Protein AF-A0A813NTU9-F1 (afdb_monomer)

Structure (mmCIF, N/CA/C/O backbone):
data_AF-A0A813NTU9-F1
#
_entry.id   AF-A0A813NTU9-F1
#
loop_
_atom_site.group_PDB
_atom_site.id
_atom_site.type_symbol
_atom_site.label_atom_id
_atom_site.label_alt_id
_atom_site.label_comp_id
_atom_site.label_asym_id
_atom_site.label_entity_id
_atom_site.label_seq_id
_atom_site.pdbx_PDB_ins_code
_atom_site.Cartn_x
_atom_site.Cartn_y
_atom_site.Cartn_z
_atom_site.occupancy
_atom_site.B_iso_or_equiv
_atom_site.auth_seq_id
_atom_site.auth_comp_id
_atom_site.auth_asym_id
_atom_site.auth_atom_id
_atom_site.pdbx_PDB_model_num
ATOM 1 N N . MET A 1 1 ? -27.243 -10.942 5.340 1.00 35.00 1 MET A N 1
ATOM 2 C CA . MET A 1 1 ? -26.908 -9.546 5.694 1.00 35.00 1 MET A CA 1
ATOM 3 C C . MET A 1 1 ? -25.423 -9.509 6.013 1.00 35.00 1 MET A C 1
ATOM 5 O O . MET A 1 1 ? -25.047 -10.008 7.062 1.00 35.00 1 MET A O 1
ATOM 9 N N . SER A 1 2 ? -24.580 -9.025 5.099 1.00 30.16 2 SER A N 1
ATOM 10 C CA . SER A 1 2 ? -23.135 -8.901 5.347 1.00 30.16 2 SER A CA 1
ATOM 11 C C . SER A 1 2 ? -22.808 -7.442 5.632 1.00 30.16 2 SER A C 1
ATOM 13 O O . SER A 1 2 ? -23.018 -6.587 4.775 1.00 30.16 2 SER A O 1
ATOM 15 N N . ALA A 1 3 ? -22.336 -7.156 6.844 1.00 32.91 3 ALA A N 1
ATOM 16 C CA . ALA A 1 3 ? -21.820 -5.847 7.209 1.00 32.91 3 ALA A CA 1
ATOM 17 C C . ALA A 1 3 ? -20.415 -5.677 6.615 1.00 32.91 3 ALA A C 1
ATOM 19 O O . ALA A 1 3 ? -19.518 -6.476 6.878 1.00 32.91 3 ALA A O 1
ATOM 20 N N . VAL A 1 4 ? -20.226 -4.639 5.803 1.00 32.66 4 VAL A N 1
ATOM 21 C CA . VAL A 1 4 ? -18.901 -4.217 5.339 1.00 32.66 4 VAL A CA 1
ATOM 22 C C . VAL A 1 4 ? -18.280 -3.379 6.454 1.00 32.66 4 VAL A C 1
ATOM 24 O O . VAL A 1 4 ? -18.587 -2.197 6.599 1.00 32.66 4 VAL A O 1
ATOM 27 N N . VAL A 1 5 ? -17.426 -3.995 7.272 1.00 36.34 5 VAL A N 1
ATOM 28 C CA . VAL A 1 5 ? -16.604 -3.277 8.254 1.00 36.34 5 VAL A CA 1
ATOM 29 C C . VAL A 1 5 ? -15.430 -2.653 7.505 1.00 36.34 5 VAL A C 1
ATOM 31 O O . VAL A 1 5 ? -14.551 -3.347 7.003 1.00 36.34 5 VAL A O 1
ATOM 34 N N . THR A 1 6 ? -15.433 -1.326 7.385 1.00 36.94 6 THR A N 1
ATOM 35 C CA . THR A 1 6 ? -14.307 -0.580 6.810 1.00 36.94 6 THR A CA 1
ATOM 36 C C . THR A 1 6 ? -13.336 -0.221 7.930 1.00 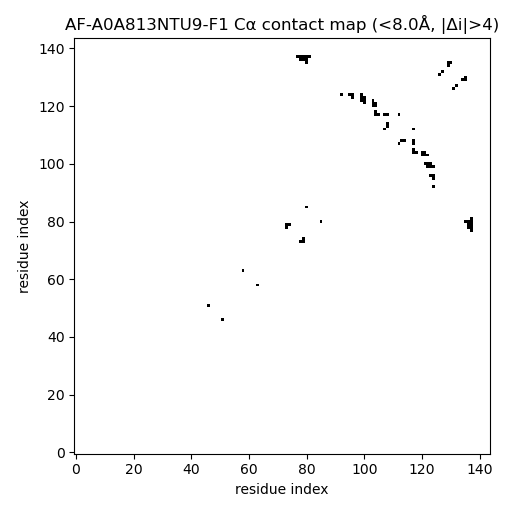36.94 6 THR A C 1
ATOM 38 O O . THR A 1 6 ? -13.589 0.714 8.685 1.00 36.94 6 THR A O 1
ATOM 41 N N . ILE A 1 7 ? -12.218 -0.939 8.032 1.00 40.50 7 ILE A N 1
ATOM 42 C CA . ILE A 1 7 ? -11.111 -0.567 8.922 1.00 40.50 7 ILE A CA 1
ATOM 43 C C . ILE A 1 7 ? -10.286 0.507 8.205 1.00 40.50 7 ILE A C 1
ATOM 45 O O . ILE A 1 7 ? -9.638 0.235 7.196 1.00 40.50 7 ILE A O 1
ATOM 49 N N . ARG A 1 8 ? -10.320 1.749 8.699 1.00 42.00 8 ARG A N 1
ATOM 50 C CA . ARG A 1 8 ? -9.371 2.794 8.292 1.00 42.00 8 ARG A CA 1
ATOM 51 C C . ARG A 1 8 ? -8.234 2.815 9.308 1.00 42.00 8 ARG A C 1
ATOM 53 O O . ARG A 1 8 ? -8.451 3.250 10.432 1.00 42.00 8 ARG A O 1
ATOM 60 N N . GLN A 1 9 ? -7.029 2.394 8.923 1.00 35.81 9 GLN A N 1
ATOM 61 C CA . GLN A 1 9 ? -5.835 2.750 9.692 1.00 35.81 9 GLN A CA 1
ATOM 62 C C . GLN A 1 9 ? -5.564 4.245 9.476 1.00 35.81 9 GLN A C 1
ATOM 64 O O . GLN A 1 9 ? -5.244 4.675 8.368 1.00 35.81 9 GLN A O 1
ATOM 69 N N . THR A 1 10 ? -5.756 5.060 10.511 1.00 35.50 10 THR A N 1
ATOM 70 C CA . THR A 1 10 ? -5.369 6.474 10.500 1.00 35.50 10 THR A CA 1
ATOM 71 C C . THR A 1 10 ? -3.913 6.595 10.929 1.00 35.50 10 THR A C 1
ATOM 73 O O . THR A 1 10 ? -3.580 6.325 12.080 1.00 35.50 10 THR A O 1
ATOM 76 N N . THR A 1 11 ? -3.036 7.029 10.026 1.00 34.72 11 THR A N 1
ATOM 77 C CA . THR A 1 11 ? -1.706 7.516 10.405 1.00 34.72 11 THR A CA 1
ATOM 78 C C . THR A 1 11 ? -1.872 8.862 11.114 1.00 34.72 11 THR A C 1
ATOM 80 O O . THR A 1 11 ? -2.215 9.860 10.484 1.00 34.72 11 THR A O 1
ATOM 83 N N . THR A 1 12 ? -1.662 8.897 12.429 1.00 35.50 12 THR A N 1
ATOM 84 C CA . THR A 1 12 ? -1.626 10.140 13.210 1.00 35.50 12 THR A CA 1
ATOM 85 C C . THR A 1 12 ? -0.321 10.880 12.918 1.00 35.50 12 THR A C 1
ATOM 87 O O . THR A 1 12 ? 0.733 10.517 13.433 1.00 35.50 12 THR A O 1
ATOM 90 N N . THR A 1 13 ? -0.370 11.935 12.104 1.00 35.12 13 THR A N 1
ATOM 91 C CA . THR A 1 13 ? 0.693 12.949 12.073 1.00 35.12 13 THR A CA 1
ATOM 92 C C . THR A 1 13 ? 0.456 13.915 13.231 1.00 35.12 13 THR A C 1
ATOM 94 O O . THR A 1 13 ? -0.480 14.710 13.203 1.00 35.12 13 THR A O 1
ATOM 97 N N . VAL A 1 14 ? 1.292 13.835 14.267 1.00 41.03 14 VAL A N 1
ATOM 98 C CA . VAL A 1 14 ? 1.308 14.803 15.372 1.00 41.03 14 VAL A CA 1
ATOM 99 C C . VAL A 1 14 ? 1.856 16.128 14.832 1.00 41.03 14 VAL A C 1
ATOM 101 O O . VAL A 1 14 ? 3.054 16.252 14.586 1.00 41.03 14 VAL A O 1
ATOM 104 N N . MET A 1 15 ? 0.988 17.117 14.609 1.00 33.06 15 MET A N 1
ATOM 105 C CA . MET A 1 15 ? 1.419 18.489 14.328 1.00 33.06 15 MET A CA 1
ATOM 106 C C . MET A 1 15 ? 1.852 19.158 15.637 1.00 33.06 15 MET A C 1
ATOM 108 O O . MET A 1 15 ? 1.035 19.409 16.522 1.00 33.06 15 MET A O 1
ATOM 112 N N . ASN A 1 16 ? 3.152 19.435 15.753 1.00 34.06 16 ASN A N 1
ATOM 113 C CA . ASN A 1 16 ? 3.744 20.191 16.851 1.00 34.06 16 ASN A CA 1
ATOM 114 C C . ASN A 1 16 ? 3.277 21.658 16.797 1.00 34.06 16 ASN A C 1
ATOM 116 O O . ASN A 1 16 ? 3.659 22.392 15.887 1.00 34.06 16 ASN A O 1
ATOM 120 N N . THR A 1 17 ? 2.468 22.087 17.768 1.00 36.50 17 THR A N 1
ATOM 121 C CA . THR A 1 17 ? 2.091 23.498 17.939 1.00 36.50 17 THR A CA 1
ATOM 122 C C . THR A 1 17 ? 2.936 24.088 19.066 1.00 36.50 17 THR A C 1
ATOM 124 O O . THR A 1 17 ? 2.587 23.968 20.238 1.00 36.50 17 THR A O 1
ATOM 127 N N . ASN A 1 18 ? 4.063 24.715 18.716 1.00 35.06 18 ASN A N 1
ATOM 128 C CA . ASN A 1 18 ? 4.825 25.551 19.646 1.00 35.06 18 ASN A CA 1
ATOM 129 C C . ASN A 1 18 ? 4.011 26.814 19.958 1.00 35.06 18 ASN A C 1
ATOM 131 O O . ASN A 1 18 ? 3.869 27.687 19.104 1.00 35.06 18 ASN A O 1
ATOM 135 N N . ASN A 1 19 ? 3.493 26.909 21.182 1.00 35.19 19 ASN A N 1
ATOM 136 C CA . ASN A 1 19 ? 2.741 28.059 21.671 1.00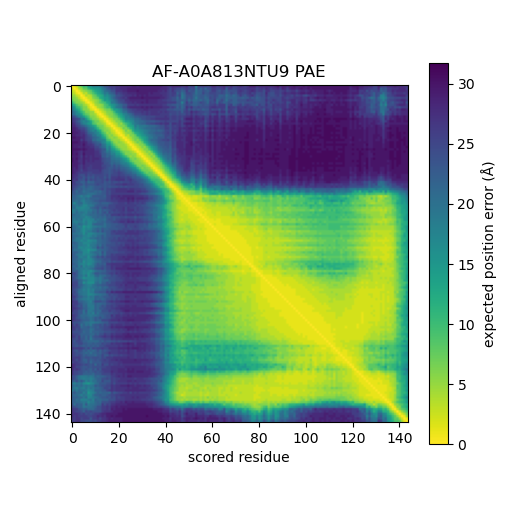 35.19 19 ASN A CA 1
ATOM 137 C C . ASN A 1 19 ? 3.650 28.895 22.593 1.00 35.19 19 ASN A C 1
ATOM 139 O O . ASN A 1 19 ? 3.793 28.591 23.776 1.00 35.19 19 ASN A O 1
ATOM 143 N N . ASN A 1 20 ? 4.304 29.924 22.043 1.00 36.78 20 ASN A N 1
ATOM 144 C CA . ASN A 1 20 ? 5.022 30.923 22.839 1.00 36.78 20 ASN A CA 1
ATOM 145 C C . ASN A 1 20 ? 4.025 31.983 23.326 1.00 36.78 20 ASN A C 1
ATOM 147 O O . ASN A 1 20 ? 3.653 32.889 22.583 1.00 36.78 20 ASN A O 1
ATOM 151 N N . ASN A 1 21 ? 3.616 31.868 24.589 1.00 37.06 21 ASN A N 1
ATOM 152 C CA . ASN A 1 21 ? 2.887 32.907 25.309 1.00 37.06 21 ASN A CA 1
ATOM 153 C C . ASN A 1 21 ? 3.844 34.039 25.699 1.00 37.06 21 ASN A C 1
ATOM 155 O O . ASN A 1 21 ? 4.636 33.867 26.621 1.00 37.06 21 ASN A O 1
ATOM 159 N N . ASN A 1 22 ? 3.701 35.212 25.079 1.00 35.69 22 ASN A N 1
ATOM 160 C CA . ASN A 1 22 ? 4.114 36.471 25.694 1.00 35.69 22 ASN A CA 1
ATOM 161 C C . ASN A 1 22 ? 2.879 37.347 25.908 1.00 35.69 22 ASN A C 1
ATOM 163 O O . ASN A 1 22 ? 2.275 37.869 24.976 1.00 35.69 22 ASN A O 1
ATOM 167 N N . ASN A 1 23 ? 2.515 37.451 27.182 1.00 35.38 23 ASN A N 1
ATOM 168 C CA . ASN A 1 23 ? 1.512 38.341 27.736 1.00 35.38 23 ASN A CA 1
ATOM 169 C C . ASN A 1 23 ? 2.014 39.793 27.661 1.00 35.38 23 ASN A C 1
ATOM 171 O O . ASN A 1 23 ? 3.072 40.113 28.203 1.00 35.38 23 ASN A O 1
ATOM 175 N N . THR A 1 24 ? 1.255 40.684 27.026 1.00 35.28 24 THR A N 1
ATOM 176 C CA . THR A 1 24 ? 1.339 42.127 27.279 1.00 35.28 24 THR A CA 1
ATOM 177 C C . THR A 1 24 ? -0.069 42.709 27.222 1.00 35.28 24 THR A C 1
ATOM 179 O O . THR A 1 24 ? -0.713 42.742 26.177 1.00 35.28 24 THR A O 1
ATOM 182 N N . ASN A 1 25 ? -0.537 43.125 28.394 1.00 35.62 25 ASN A N 1
ATOM 183 C CA . ASN A 1 25 ? -1.791 43.823 28.630 1.00 35.62 25 ASN A CA 1
ATOM 184 C C . ASN A 1 25 ? -1.698 45.300 28.207 1.00 35.62 25 ASN A C 1
ATOM 186 O O . ASN A 1 25 ? -0.757 45.983 28.604 1.00 35.62 25 ASN A O 1
ATOM 190 N N . ASN A 1 26 ? -2.752 45.763 27.524 1.00 35.66 26 ASN A N 1
ATOM 191 C CA . ASN A 1 26 ? -3.575 46.953 27.819 1.00 35.66 26 ASN A CA 1
ATOM 192 C C . ASN A 1 26 ? -3.819 47.952 26.671 1.00 35.66 26 ASN A C 1
ATOM 194 O O . ASN A 1 26 ? -2.926 48.672 26.246 1.00 35.66 26 ASN A O 1
ATOM 198 N N . ASN A 1 27 ? -5.122 48.032 26.359 1.00 40.94 27 ASN A N 1
ATOM 199 C CA . ASN A 1 27 ? -5.974 49.218 26.211 1.00 40.94 27 ASN A CA 1
ATOM 200 C C . ASN A 1 27 ? -5.764 50.149 25.002 1.00 40.94 27 ASN A C 1
ATOM 202 O O . ASN A 1 27 ? -4.779 50.868 24.928 1.00 40.94 27 ASN A O 1
ATOM 206 N N . ASP A 1 28 ? -6.744 50.184 24.087 1.00 35.88 28 ASP A N 1
ATOM 207 C CA . ASP A 1 28 ? -7.673 51.323 23.952 1.00 35.88 28 ASP A CA 1
ATOM 208 C C . ASP A 1 28 ? -8.603 51.199 22.719 1.00 35.88 28 ASP A C 1
ATOM 210 O O . ASP A 1 28 ? -8.200 50.791 21.634 1.00 35.88 28 ASP A O 1
ATOM 214 N N . ASN A 1 29 ? -9.844 51.663 22.917 1.00 38.97 29 ASN A N 1
ATOM 215 C CA . ASN A 1 29 ? -10.775 52.268 21.948 1.00 38.97 29 ASN A CA 1
ATOM 216 C C . ASN A 1 29 ? -11.520 51.430 20.882 1.00 38.97 29 ASN A C 1
ATOM 218 O O . ASN A 1 29 ? -11.100 51.251 19.745 1.00 38.97 29 ASN A O 1
ATOM 222 N N . ASN A 1 30 ? -12.753 51.071 21.256 1.00 40.91 30 ASN A N 1
ATOM 223 C CA . ASN A 1 30 ? -14.026 51.508 20.653 1.00 40.91 30 ASN A CA 1
ATOM 224 C C . ASN A 1 30 ? -14.064 51.820 19.134 1.00 40.91 30 ASN A C 1
ATOM 226 O O . ASN A 1 30 ? -13.641 52.894 18.712 1.00 40.91 30 ASN A O 1
ATOM 230 N N . ASN A 1 31 ? -14.746 50.976 18.346 1.00 40.97 31 ASN A N 1
ATOM 231 C CA . ASN A 1 31 ? -15.832 51.455 17.479 1.00 40.97 31 ASN A CA 1
ATOM 232 C C . ASN A 1 31 ? -16.715 50.318 16.942 1.00 40.97 31 ASN A C 1
ATOM 234 O O . ASN A 1 31 ? -16.246 49.353 16.341 1.00 40.97 31 ASN A O 1
ATOM 238 N N . ASN A 1 32 ? -18.019 50.492 17.145 1.00 46.31 32 ASN A N 1
ATOM 239 C CA . ASN A 1 32 ? -19.103 49.698 16.580 1.00 46.31 32 ASN A CA 1
ATOM 240 C C . ASN A 1 32 ? -19.123 49.826 15.050 1.00 46.31 32 ASN A C 1
ATOM 242 O O . ASN A 1 32 ? -19.242 50.932 14.532 1.00 46.31 32 ASN A O 1
ATOM 246 N N . ASN A 1 33 ? -19.117 48.698 14.338 1.00 42.00 33 ASN A N 1
ATOM 247 C CA . ASN A 1 33 ? -19.734 48.598 13.016 1.00 42.00 33 ASN A CA 1
ATOM 248 C C . ASN A 1 33 ? -20.206 47.158 12.780 1.00 42.00 33 ASN A C 1
ATOM 250 O O . ASN A 1 33 ? -19.436 46.270 12.419 1.00 42.00 33 ASN A O 1
ATOM 254 N N . ASN A 1 34 ? -21.502 46.944 13.006 1.00 43.94 34 ASN A N 1
ATOM 255 C CA . ASN A 1 34 ? -22.215 45.734 12.618 1.00 43.94 34 ASN A CA 1
ATOM 256 C C . ASN A 1 34 ? -22.359 45.707 11.093 1.00 43.94 34 ASN A C 1
ATOM 258 O O . ASN A 1 34 ? -23.189 46.422 10.544 1.00 43.94 34 ASN A O 1
ATOM 262 N N . ASN A 1 35 ? -21.602 44.835 10.429 1.00 39.53 35 ASN A N 1
ATOM 263 C CA . ASN A 1 35 ? -21.912 44.356 9.085 1.00 39.53 35 ASN A CA 1
ATOM 264 C C . ASN A 1 35 ? -21.853 42.823 9.092 1.00 39.53 35 ASN A C 1
ATOM 266 O O . ASN A 1 35 ? -20.849 42.213 8.732 1.00 39.53 35 ASN A O 1
ATOM 270 N N . ASN A 1 36 ? -22.951 42.197 9.526 1.00 38.69 36 ASN A N 1
ATOM 271 C CA . ASN A 1 36 ? -23.162 40.756 9.400 1.00 38.69 36 ASN A CA 1
ATOM 272 C C . ASN A 1 36 ? -23.534 40.410 7.952 1.00 38.69 36 ASN A C 1
ATOM 274 O O . ASN A 1 36 ? -24.704 40.220 7.629 1.00 38.69 36 ASN A O 1
ATOM 278 N N . ASN A 1 37 ? -22.530 40.287 7.085 1.00 38.81 37 ASN A N 1
ATOM 279 C CA . ASN A 1 37 ? -22.676 39.572 5.819 1.00 38.81 37 ASN A CA 1
ATOM 280 C C . ASN A 1 37 ? -22.325 38.097 6.040 1.00 38.81 37 ASN A C 1
ATOM 282 O O . ASN A 1 37 ? -21.219 37.649 5.742 1.00 38.81 37 ASN A O 1
ATOM 286 N N . ASN A 1 38 ? -23.288 37.333 6.565 1.00 38.84 38 ASN A N 1
ATOM 287 C CA . ASN A 1 38 ? -23.217 35.873 6.621 1.00 38.84 38 ASN A CA 1
ATOM 288 C C . ASN A 1 38 ? -23.454 35.286 5.222 1.00 38.84 38 ASN A C 1
ATOM 290 O O . ASN A 1 38 ? -24.515 34.738 4.926 1.00 38.84 38 ASN A O 1
ATOM 294 N N . ASN A 1 39 ? -22.443 35.376 4.360 1.00 40.69 39 ASN A N 1
ATOM 295 C CA . ASN A 1 39 ? -22.364 34.557 3.156 1.00 40.69 39 ASN A CA 1
ATOM 296 C C . ASN A 1 39 ? -21.949 33.143 3.575 1.00 40.69 39 ASN A C 1
ATOM 298 O O . ASN A 1 39 ? -20.771 32.796 3.572 1.00 40.69 39 ASN A O 1
ATOM 302 N N . ASN A 1 40 ? -22.933 32.346 3.993 1.00 42.25 40 ASN A N 1
ATOM 303 C CA . ASN A 1 40 ? -22.748 30.941 4.331 1.00 42.25 40 ASN A CA 1
ATOM 304 C C . ASN A 1 40 ? -22.464 30.150 3.044 1.00 42.25 40 ASN A C 1
ATOM 306 O O . ASN A 1 40 ? -23.376 29.673 2.369 1.00 42.25 40 ASN A O 1
ATOM 310 N N . THR A 1 41 ? -21.191 30.044 2.674 1.00 44.56 41 THR A N 1
ATOM 311 C CA . THR A 1 41 ? -20.707 29.109 1.660 1.00 44.56 41 THR A CA 1
ATOM 312 C C . THR A 1 41 ? -20.844 27.689 2.210 1.00 44.56 41 THR A C 1
ATOM 314 O O . THR A 1 41 ? -19.915 27.124 2.782 1.00 44.56 41 THR A O 1
ATOM 317 N N . GLN A 1 42 ? -22.036 27.102 2.061 1.00 51.88 42 GLN A N 1
ATOM 318 C CA . GLN A 1 42 ? -22.274 25.693 2.368 1.00 51.88 42 GLN A CA 1
ATOM 319 C C . GLN A 1 42 ? -21.363 24.828 1.493 1.00 51.88 42 GLN A C 1
ATOM 321 O O . GLN A 1 42 ? -21.560 24.693 0.285 1.00 51.88 42 GLN A O 1
ATOM 326 N N . THR A 1 43 ? -20.340 24.246 2.112 1.00 55.34 43 THR A N 1
ATOM 327 C CA . THR A 1 43 ? -19.509 23.225 1.485 1.00 55.34 43 THR A CA 1
ATOM 328 C C . THR A 1 43 ? -20.368 21.981 1.231 1.00 55.34 43 THR A C 1
ATOM 330 O O . THR A 1 43 ? -21.124 21.562 2.111 1.00 55.34 43 THR A O 1
ATOM 333 N N . PRO A 1 44 ? -20.311 21.384 0.028 1.00 62.25 44 PRO A N 1
ATOM 334 C CA . PRO A 1 44 ? -21.144 20.236 -0.299 1.00 62.25 44 PRO A CA 1
ATOM 335 C C . PRO A 1 44 ? -20.800 19.058 0.618 1.00 62.25 44 PRO A C 1
ATOM 337 O O . PRO A 1 44 ? -19.645 18.630 0.704 1.00 62.25 44 PRO A O 1
ATOM 340 N N . VAL A 1 45 ? -21.817 18.527 1.300 1.00 72.31 45 VAL A N 1
ATOM 341 C CA . VAL A 1 45 ? -21.699 17.337 2.148 1.00 72.31 45 VAL A CA 1
ATOM 342 C C . VAL A 1 45 ? -21.246 16.168 1.274 1.00 72.31 45 VAL A C 1
ATOM 344 O O . VAL A 1 45 ? -21.919 15.787 0.316 1.00 72.31 45 VAL A O 1
ATOM 347 N N . ARG A 1 46 ? -20.075 15.604 1.579 1.00 80.25 46 ARG A N 1
ATOM 348 C CA . ARG A 1 46 ? -19.506 14.487 0.821 1.00 80.25 46 ARG A CA 1
ATOM 349 C C . ARG A 1 46 ? -20.317 13.216 1.090 1.00 80.25 46 ARG A C 1
ATOM 351 O O . ARG A 1 46 ? -20.220 12.649 2.174 1.00 80.25 46 ARG A O 1
ATOM 358 N N . SER A 1 47 ? -21.085 12.769 0.098 1.00 85.94 47 SER A N 1
ATOM 359 C CA . SER A 1 47 ? -21.762 11.467 0.127 1.00 85.94 47 SER A CA 1
ATOM 360 C C . SER A 1 47 ? -20.805 10.348 -0.294 1.00 85.94 47 SER A C 1
ATOM 362 O O . SER A 1 47 ? -20.023 10.512 -1.233 1.00 85.94 47 SER A O 1
ATOM 364 N N . TYR A 1 48 ? -20.877 9.204 0.388 1.00 89.06 48 TYR A N 1
ATOM 365 C CA . TYR A 1 48 ? -20.153 7.985 0.031 1.00 89.06 48 TYR A CA 1
ATOM 366 C C . TYR A 1 48 ? -21.167 6.905 -0.359 1.00 89.06 48 TYR A C 1
ATOM 368 O O . TYR A 1 48 ? -21.769 6.275 0.504 1.00 89.06 48 TYR A O 1
ATOM 376 N N . GLY A 1 49 ? -21.347 6.698 -1.664 1.00 91.50 49 GLY A N 1
ATOM 377 C CA . GLY A 1 49 ? -22.330 5.764 -2.218 1.00 91.50 49 GLY A CA 1
ATOM 378 C C . GLY A 1 49 ? -23.493 6.465 -2.924 1.00 91.50 49 GLY A C 1
ATOM 379 O O . GLY A 1 49 ? -23.524 7.689 -3.042 1.00 91.50 49 GLY A O 1
ATOM 380 N N . ILE A 1 50 ? -24.432 5.663 -3.432 1.00 93.19 50 ILE A N 1
ATOM 381 C CA . ILE A 1 50 ? -25.579 6.139 -4.226 1.00 93.19 50 ILE A CA 1
ATOM 382 C C . ILE A 1 50 ? -26.829 6.448 -3.382 1.00 93.19 50 ILE A C 1
ATOM 384 O O . ILE A 1 50 ? -27.774 7.040 -3.893 1.00 93.19 50 ILE A O 1
ATOM 388 N N . THR A 1 51 ? -26.846 6.066 -2.101 1.00 93.69 51 THR A N 1
ATOM 389 C CA . THR A 1 51 ? -27.964 6.292 -1.168 1.00 93.69 51 THR A CA 1
ATOM 390 C C . THR A 1 51 ? -27.514 7.051 0.077 1.00 93.69 51 THR A C 1
ATOM 392 O O . THR A 1 51 ? -26.326 7.107 0.388 1.00 93.69 51 THR A O 1
ATOM 395 N N . GLN A 1 52 ? -28.477 7.604 0.817 1.00 92.44 52 GLN A N 1
ATOM 396 C CA . GLN A 1 52 ? -28.228 8.245 2.110 1.00 92.44 52 GLN A CA 1
ATOM 397 C C . GLN A 1 52 ? -27.738 7.232 3.164 1.00 92.44 52 GLN A C 1
ATOM 399 O O . GLN A 1 52 ? -28.087 6.048 3.078 1.00 92.44 52 GLN A O 1
ATOM 404 N N . PRO A 1 53 ? -26.940 7.669 4.159 1.00 91.50 53 PRO A N 1
ATOM 405 C CA . PRO A 1 53 ? -26.517 6.807 5.256 1.00 91.50 53 PRO A CA 1
ATOM 406 C C . PRO A 1 53 ? -27.719 6.367 6.101 1.00 91.50 53 PRO A C 1
ATOM 408 O O . PRO A 1 53 ? -28.618 7.157 6.377 1.00 91.50 53 PRO A O 1
ATOM 411 N N . ILE A 1 54 ? -27.708 5.110 6.553 1.00 93.69 54 ILE A N 1
ATOM 412 C CA . ILE A 1 54 ? -28.747 4.561 7.446 1.00 93.69 54 ILE A CA 1
ATOM 413 C C . ILE A 1 54 ? -28.677 5.222 8.831 1.00 93.69 54 ILE A C 1
ATOM 415 O O . ILE A 1 54 ? -29.698 5.459 9.468 1.00 93.69 54 ILE A O 1
ATOM 419 N N . SER A 1 55 ? -27.466 5.518 9.303 1.00 93.50 55 SER A N 1
ATOM 420 C CA . SER A 1 55 ? -27.215 6.202 10.567 1.00 93.50 55 SER A CA 1
ATOM 421 C C . SER A 1 55 ? -25.922 7.001 10.471 1.00 93.50 55 SER A C 1
ATOM 423 O O . SER A 1 55 ? -24.944 6.545 9.878 1.00 93.50 55 SER A O 1
ATOM 425 N N . THR A 1 56 ? -25.917 8.184 11.077 1.00 92.56 56 THR A N 1
ATOM 426 C CA . THR A 1 56 ? -24.725 9.018 11.291 1.00 92.56 56 THR A CA 1
ATOM 427 C C . THR A 1 56 ? -24.354 9.095 12.774 1.00 92.56 56 THR A C 1
ATOM 429 O O . THR A 1 56 ? -23.606 9.985 13.177 1.00 92.56 56 THR A O 1
ATOM 432 N N . LYS A 1 57 ? -24.914 8.204 13.606 1.00 95.69 57 LYS A N 1
ATOM 433 C CA . LYS A 1 57 ? -24.614 8.138 15.038 1.00 95.69 57 LYS A CA 1
ATOM 434 C C . LYS A 1 57 ? -23.155 7.715 15.236 1.00 95.69 57 LYS A C 1
ATOM 436 O O . LYS A 1 57 ? -22.686 6.772 14.603 1.00 95.69 57 LYS A O 1
ATOM 441 N N . PHE A 1 58 ? -22.457 8.408 16.128 1.00 95.75 58 PHE A N 1
ATOM 442 C CA . PHE A 1 58 ? -21.123 8.017 16.577 1.00 95.75 58 PHE A CA 1
ATOM 443 C C . PHE A 1 58 ? -21.177 6.772 17.484 1.00 95.75 58 PHE A C 1
ATOM 445 O O . PHE A 1 58 ? -22.230 6.509 18.072 1.00 95.75 58 PHE A O 1
ATOM 452 N N . PRO A 1 59 ? -20.074 6.005 17.591 1.00 97.00 59 PRO A N 1
ATOM 453 C CA . PRO A 1 59 ? -20.007 4.847 18.478 1.00 97.00 59 PRO A CA 1
ATOM 454 C C . PRO A 1 59 ? -20.183 5.257 19.942 1.00 97.00 59 PRO A C 1
ATOM 456 O O . PRO A 1 59 ? -19.668 6.292 20.374 1.00 97.00 59 PRO A O 1
ATOM 459 N N . ASP A 1 60 ? -20.881 4.423 20.706 1.00 96.75 60 ASP A N 1
ATOM 460 C CA . ASP A 1 60 ? -21.005 4.582 22.151 1.00 96.75 60 ASP A CA 1
ATOM 461 C C . ASP A 1 60 ? -19.718 4.083 22.850 1.00 96.75 60 ASP A C 1
ATOM 463 O O . ASP A 1 60 ? -18.942 3.311 22.273 1.00 96.75 60 ASP A O 1
ATOM 467 N N . PRO A 1 61 ? -19.461 4.456 24.118 1.00 97.62 61 PRO A N 1
ATOM 468 C CA . PRO A 1 61 ? -18.278 3.984 24.845 1.00 97.62 61 PRO A CA 1
ATOM 469 C C . PRO A 1 61 ? -18.140 2.453 24.904 1.00 97.62 61 PRO A C 1
ATOM 471 O O . PRO A 1 61 ? -17.026 1.932 24.870 1.00 97.62 61 PRO A O 1
ATOM 474 N N . SER A 1 62 ? -19.257 1.719 24.946 1.00 97.06 62 SER A N 1
ATOM 475 C CA . SER A 1 62 ? -19.270 0.252 24.888 1.00 97.06 62 SER A CA 1
ATOM 476 C C . SER A 1 62 ? -18.744 -0.299 23.560 1.00 97.06 62 SER A C 1
ATOM 478 O O . SER A 1 62 ? -18.036 -1.305 23.564 1.00 97.06 62 SER A O 1
ATOM 480 N N . ASP A 1 63 ? -19.034 0.369 22.439 1.00 97.31 63 ASP A N 1
ATOM 481 C CA . ASP A 1 63 ? -18.586 -0.047 21.103 1.00 97.31 63 ASP A CA 1
ATOM 482 C C . ASP A 1 63 ? -17.068 0.109 20.962 1.00 97.31 63 ASP A C 1
ATOM 484 O O . ASP A 1 63 ? -16.389 -0.728 20.363 1.00 97.31 63 ASP A O 1
ATOM 488 N N . ILE A 1 64 ? -16.519 1.167 21.566 1.00 97.38 64 ILE A N 1
ATOM 489 C CA . ILE A 1 64 ? -15.074 1.416 21.612 1.00 97.38 64 ILE A CA 1
ATOM 490 C C . ILE A 1 64 ? -14.376 0.297 22.394 1.00 97.38 64 ILE A C 1
ATOM 492 O O . ILE A 1 64 ? -13.372 -0.251 21.936 1.00 97.38 64 ILE A O 1
ATOM 496 N N . ILE A 1 65 ? -14.930 -0.086 23.549 1.00 97.75 65 ILE A N 1
ATOM 497 C CA . ILE A 1 65 ? -14.404 -1.185 24.370 1.00 97.75 65 ILE A CA 1
ATOM 498 C C . ILE A 1 65 ? -14.465 -2.513 23.600 1.00 97.75 65 ILE A C 1
ATOM 500 O O . ILE A 1 65 ? -13.473 -3.239 23.551 1.00 97.75 65 ILE A O 1
ATOM 504 N N . ALA A 1 66 ? -15.591 -2.816 22.950 1.00 97.88 66 ALA A N 1
ATOM 505 C CA . ALA A 1 66 ? -15.744 -4.027 22.145 1.00 97.88 66 ALA A CA 1
ATOM 506 C C . ALA A 1 66 ? -14.751 -4.077 20.969 1.00 97.88 66 ALA A C 1
ATOM 508 O O . ALA A 1 66 ? -14.170 -5.127 20.693 1.00 97.88 66 ALA A O 1
ATOM 509 N N . THR A 1 67 ? -14.501 -2.937 20.320 1.00 97.56 67 THR A N 1
ATOM 510 C CA . THR A 1 67 ? -13.510 -2.821 19.238 1.00 97.56 67 THR A CA 1
ATOM 511 C C . THR A 1 67 ? -12.103 -3.143 19.738 1.00 97.56 67 THR A C 1
ATOM 513 O O . THR A 1 67 ? -11.364 -3.855 19.062 1.00 97.56 67 THR A O 1
ATOM 516 N N . LYS A 1 68 ? -11.746 -2.687 20.944 1.00 97.12 68 LYS A N 1
ATOM 517 C CA . LYS A 1 68 ? -10.452 -3.008 21.554 1.00 97.12 68 LYS A CA 1
ATOM 518 C C . LYS A 1 68 ? -10.306 -4.503 21.847 1.00 97.12 68 LYS A C 1
ATOM 520 O O . LYS A 1 68 ? -9.282 -5.082 21.511 1.00 97.12 68 LYS A O 1
ATOM 525 N N . TYR A 1 69 ? -11.342 -5.146 22.390 1.00 97.56 69 TYR A N 1
ATOM 526 C CA . TYR A 1 69 ? -11.320 -6.598 22.600 1.00 97.56 69 TYR A CA 1
ATOM 527 C C . TYR A 1 69 ? -11.160 -7.381 21.294 1.00 97.56 69 TYR A C 1
ATOM 529 O O . TYR A 1 69 ? -10.434 -8.374 21.260 1.00 97.56 69 TYR A O 1
ATOM 537 N N . LEU A 1 70 ? -11.811 -6.933 20.217 1.00 95.75 70 LEU A N 1
ATOM 538 C CA . LEU A 1 70 ? -11.635 -7.526 18.893 1.00 95.75 70 LEU A CA 1
ATOM 539 C C . LEU A 1 70 ? -10.189 -7.378 18.405 1.00 95.75 70 LEU A C 1
ATOM 541 O O . LEU A 1 70 ? -9.611 -8.343 17.913 1.00 95.75 70 LEU A O 1
ATOM 545 N N . GLU A 1 71 ? -9.599 -6.192 18.545 1.00 94.00 71 GLU A N 1
ATOM 546 C CA . GLU A 1 71 ? -8.209 -5.949 18.159 1.00 94.00 71 GLU A CA 1
ATOM 547 C C . GLU A 1 71 ? -7.240 -6.843 18.945 1.00 94.00 71 GLU A C 1
ATOM 549 O O . GLU A 1 71 ? -6.394 -7.504 18.342 1.00 94.00 71 GLU A O 1
ATOM 554 N N . ASP A 1 72 ? -7.402 -6.922 20.267 1.00 95.06 72 ASP A N 1
ATOM 555 C CA . ASP A 1 72 ? -6.570 -7.753 21.143 1.00 95.06 72 ASP A CA 1
ATOM 556 C C . ASP A 1 72 ? -6.684 -9.244 20.778 1.00 95.06 72 ASP A C 1
ATOM 558 O O . ASP A 1 72 ? -5.677 -9.954 20.721 1.00 95.06 72 ASP A O 1
ATOM 562 N N . ALA A 1 73 ? -7.892 -9.718 20.454 1.00 93.56 73 ALA A N 1
ATOM 563 C CA . ALA A 1 73 ? -8.105 -11.077 19.967 1.00 93.56 73 ALA A CA 1
ATOM 564 C C . ALA A 1 73 ? -7.427 -11.317 18.606 1.00 93.56 73 ALA A C 1
ATOM 566 O O . ALA A 1 73 ? -6.767 -12.331 18.415 1.00 93.56 73 ALA A O 1
ATOM 567 N N . LEU A 1 74 ? -7.522 -10.386 17.653 1.00 91.56 74 LEU A N 1
ATOM 568 C CA . LEU A 1 74 ? -6.841 -10.525 16.358 1.00 91.56 74 LEU A CA 1
ATOM 569 C C . LEU A 1 74 ? -5.311 -10.521 16.504 1.00 91.56 74 LEU A C 1
ATOM 571 O O . LEU A 1 74 ? -4.619 -11.238 15.780 1.00 91.56 74 LEU A O 1
ATOM 575 N N . ARG A 1 75 ? -4.775 -9.753 17.460 1.00 89.38 75 ARG A N 1
ATOM 576 C CA . ARG A 1 75 ? -3.344 -9.761 17.796 1.00 89.38 75 ARG A CA 1
ATOM 577 C C . ARG A 1 75 ? -2.901 -11.096 18.386 1.00 89.38 75 ARG A C 1
ATOM 579 O O . ARG A 1 75 ? -1.811 -11.549 18.051 1.00 89.38 75 ARG A O 1
ATOM 586 N N . SER A 1 76 ? -3.726 -11.742 19.214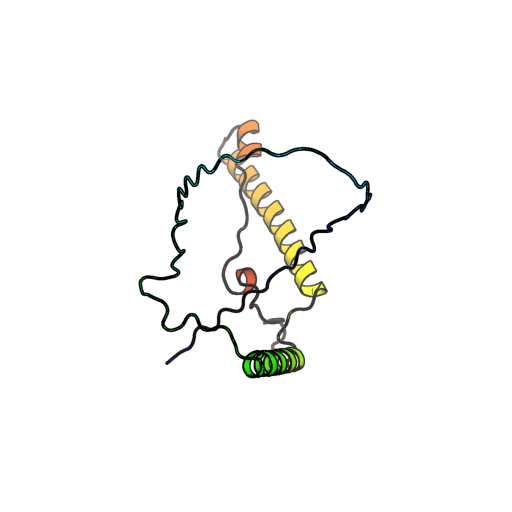 1.00 89.69 76 SER A N 1
ATOM 587 C CA . SER A 1 76 ? -3.383 -13.048 19.796 1.00 89.69 76 SER A CA 1
ATOM 588 C C . SER A 1 76 ? -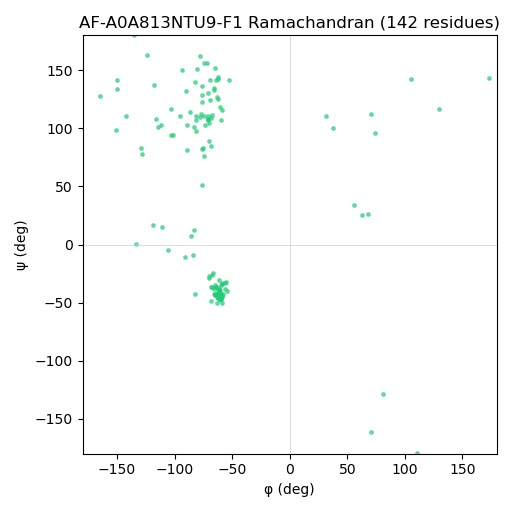3.321 -14.173 18.757 1.00 89.69 76 SER A C 1
ATOM 590 O O . SER A 1 76 ? -2.558 -15.119 18.937 1.00 89.69 76 SER A O 1
ATOM 592 N N . TYR A 1 77 ? -4.048 -14.039 17.644 1.00 87.88 77 TYR A N 1
ATOM 593 C CA . TYR A 1 77 ? -3.957 -14.931 16.483 1.00 87.88 77 TYR A CA 1
ATOM 594 C C . TYR A 1 77 ? -2.847 -14.558 15.484 1.00 87.88 77 TYR A C 1
ATOM 596 O O . TYR A 1 77 ? -2.798 -15.147 14.407 1.00 87.88 77 TYR A O 1
ATOM 604 N N . ASP A 1 78 ? -1.976 -13.591 15.806 1.00 84.62 78 ASP A N 1
ATOM 605 C CA . ASP A 1 78 ? -0.873 -13.141 14.935 1.00 84.62 78 ASP A CA 1
ATOM 606 C C . ASP A 1 78 ? -1.358 -12.688 13.538 1.00 84.62 78 ASP A C 1
ATOM 608 O O . ASP A 1 78 ? -0.691 -12.864 12.520 1.00 84.62 78 ASP A O 1
ATOM 612 N N . TYR A 1 79 ? -2.560 -12.096 13.485 1.00 84.06 79 TYR A N 1
ATOM 613 C CA . TYR A 1 79 ? -3.204 -11.669 12.235 1.00 84.06 79 TYR A CA 1
ATOM 614 C C . TYR A 1 79 ? -2.497 -10.466 11.589 1.00 84.06 79 TYR A C 1
ATOM 616 O O . TYR A 1 79 ? -2.571 -10.264 10.376 1.00 84.06 79 TYR A O 1
ATOM 624 N N . PHE A 1 80 ? -1.830 -9.643 12.402 1.00 86.62 80 PHE A N 1
ATOM 625 C CA . PHE A 1 80 ? -1.161 -8.426 11.956 1.00 86.62 80 PHE A CA 1
ATOM 626 C C . PHE A 1 80 ? 0.286 -8.707 11.564 1.00 86.62 80 PHE A C 1
ATOM 628 O O . PHE A 1 80 ? 1.044 -9.304 12.323 1.00 86.62 80 PHE A O 1
ATOM 635 N N . GLU A 1 81 ? 0.682 -8.205 10.399 1.00 85.38 81 GLU A N 1
ATOM 636 C CA . GLU A 1 81 ? 2.067 -8.264 9.944 1.00 85.38 81 GLU A CA 1
ATOM 637 C C . GLU A 1 81 ? 3.009 -7.487 10.881 1.00 85.38 81 GLU A C 1
ATOM 639 O O . GLU A 1 81 ? 2.664 -6.424 11.411 1.00 85.38 81 GLU A O 1
ATOM 64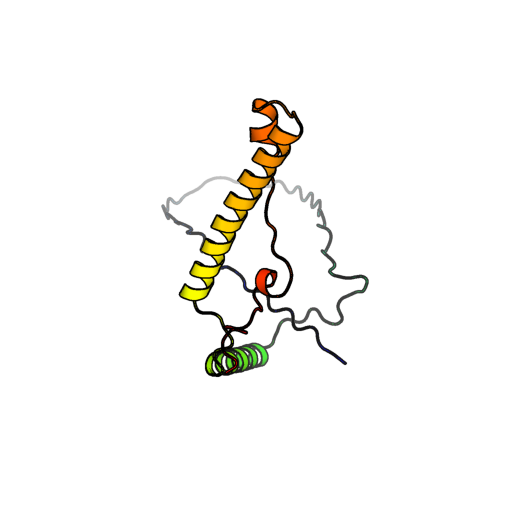4 N N . SER A 1 82 ? 4.224 -8.009 11.066 1.00 87.25 82 SER A N 1
ATOM 645 C CA . SER A 1 82 ? 5.266 -7.320 11.824 1.00 87.25 82 SER A CA 1
ATOM 646 C C . SER A 1 82 ? 5.874 -6.146 11.041 1.00 87.25 82 SER A C 1
ATOM 648 O O . SER A 1 82 ? 5.895 -6.113 9.811 1.00 87.25 82 SER A O 1
ATOM 650 N N . SER A 1 83 ? 6.441 -5.172 11.758 1.00 87.19 83 SER A N 1
ATOM 651 C CA . SER A 1 83 ? 7.134 -4.032 11.130 1.00 87.19 83 SER A CA 1
ATOM 652 C C . SER A 1 83 ? 8.307 -4.471 10.238 1.00 87.19 83 SER A C 1
ATOM 654 O O . SER A 1 83 ? 8.589 -3.850 9.212 1.00 87.19 83 SER A O 1
ATOM 656 N N . GLU A 1 84 ? 8.978 -5.565 10.606 1.00 89.31 84 GLU A N 1
ATOM 657 C CA . GLU A 1 84 ? 10.094 -6.128 9.845 1.00 89.31 84 GLU A CA 1
ATOM 658 C C . GLU A 1 84 ? 9.632 -6.715 8.507 1.00 89.31 84 GLU A C 1
ATOM 660 O O . GLU A 1 84 ? 10.185 -6.367 7.462 1.00 89.31 84 GLU A O 1
ATOM 665 N N . GLU A 1 85 ? 8.577 -7.532 8.516 1.00 86.38 85 GLU A N 1
ATOM 666 C CA . GLU A 1 85 ? 7.985 -8.094 7.297 1.00 86.38 85 GLU A CA 1
ATOM 667 C C . GLU A 1 85 ? 7.464 -6.992 6.371 1.00 86.38 85 GLU A C 1
ATOM 669 O O . GLU A 1 85 ? 7.753 -7.003 5.170 1.00 86.38 85 GLU A O 1
ATOM 674 N N . LEU A 1 86 ? 6.775 -5.991 6.927 1.00 87.06 86 LEU A N 1
ATOM 675 C CA . LEU A 1 86 ? 6.306 -4.840 6.161 1.00 87.06 86 LEU A CA 1
ATOM 676 C C . LEU A 1 86 ? 7.477 -4.093 5.508 1.00 87.06 86 LEU A C 1
ATOM 678 O O . LEU A 1 86 ? 7.435 -3.783 4.314 1.00 87.06 86 LEU A O 1
ATOM 682 N N . SER A 1 87 ? 8.543 -3.831 6.270 1.00 90.00 87 SER A N 1
ATOM 683 C CA . SER A 1 87 ? 9.763 -3.194 5.762 1.00 90.00 87 SER A CA 1
ATOM 684 C C . SER A 1 87 ? 10.385 -4.013 4.633 1.00 90.00 87 SER A C 1
ATOM 686 O O . SER A 1 87 ? 10.713 -3.470 3.574 1.00 90.00 87 SER A O 1
ATOM 688 N N . HIS A 1 88 ? 10.472 -5.332 4.804 1.00 92.44 88 HIS A N 1
ATOM 689 C CA . HIS A 1 88 ? 10.976 -6.232 3.777 1.00 92.44 88 HIS A CA 1
ATOM 690 C C . HIS A 1 88 ? 10.130 -6.161 2.494 1.00 92.44 88 HIS A C 1
ATOM 692 O O . HIS A 1 88 ? 10.680 -5.973 1.405 1.00 92.44 88 HIS A O 1
ATOM 698 N N . ARG A 1 89 ? 8.794 -6.199 2.595 1.00 91.56 89 ARG A N 1
ATOM 699 C CA . ARG A 1 89 ? 7.899 -6.062 1.430 1.00 91.56 89 ARG A CA 1
ATOM 700 C C . ARG A 1 89 ? 8.069 -4.720 0.724 1.00 91.56 89 ARG A C 1
ATOM 702 O O . ARG A 1 89 ? 8.137 -4.681 -0.507 1.00 91.56 89 ARG A O 1
ATOM 709 N N . VAL A 1 90 ? 8.196 -3.625 1.472 1.00 91.06 90 VAL A N 1
ATOM 710 C CA . VAL A 1 90 ? 8.452 -2.290 0.907 1.00 91.06 90 VAL A CA 1
ATOM 711 C C . VAL A 1 90 ? 9.780 -2.262 0.143 1.00 91.06 90 VAL A C 1
ATOM 713 O O . VAL A 1 90 ? 9.831 -1.743 -0.975 1.00 91.06 90 VAL A O 1
ATOM 716 N N . GLN A 1 91 ? 10.838 -2.868 0.686 1.00 94.75 91 GLN A N 1
ATOM 717 C CA . GLN A 1 91 ? 12.136 -2.963 0.011 1.00 94.75 91 GLN A CA 1
ATOM 718 C C . GLN A 1 91 ? 12.061 -3.793 -1.275 1.00 94.75 91 GLN A C 1
ATOM 720 O O . GLN A 1 91 ? 12.607 -3.389 -2.305 1.00 94.75 91 GLN A O 1
ATOM 725 N N . VAL A 1 92 ? 11.363 -4.932 -1.247 1.00 95.12 92 VAL A N 1
ATOM 726 C CA . VAL A 1 92 ? 11.139 -5.766 -2.436 1.00 95.12 92 VAL A CA 1
ATOM 727 C C . VAL A 1 92 ? 10.369 -4.988 -3.505 1.00 95.12 92 VAL A C 1
ATOM 729 O O . VAL A 1 92 ? 10.769 -4.990 -4.668 1.00 95.12 92 VAL A O 1
ATOM 732 N N . MET A 1 93 ? 9.318 -4.255 -3.127 1.00 94.12 93 MET A N 1
ATOM 733 C CA . MET A 1 93 ? 8.561 -3.412 -4.059 1.00 94.12 93 MET A CA 1
ATOM 734 C C . MET A 1 93 ? 9.413 -2.294 -4.668 1.00 94.12 93 MET A C 1
ATOM 736 O O . MET A 1 93 ? 9.296 -2.019 -5.863 1.00 94.12 93 MET A O 1
ATOM 740 N N . ALA A 1 94 ? 10.301 -1.673 -3.886 1.00 95.19 94 ALA A N 1
ATOM 741 C CA . ALA A 1 94 ? 11.226 -0.666 -4.399 1.00 95.19 94 ALA A CA 1
ATOM 742 C C . ALA A 1 94 ? 12.176 -1.257 -5.454 1.00 95.19 94 ALA A C 1
ATOM 744 O O . ALA A 1 94 ? 12.319 -0.686 -6.537 1.00 95.19 94 ALA A O 1
ATOM 745 N N . LYS A 1 95 ? 12.759 -2.433 -5.179 1.00 97.00 95 LYS A N 1
ATOM 746 C CA . LYS A 1 95 ? 13.615 -3.160 -6.133 1.00 97.00 95 LYS A CA 1
ATOM 747 C C . LYS A 1 95 ? 12.852 -3.532 -7.403 1.00 97.00 95 LYS A C 1
ATOM 749 O O . LYS A 1 95 ? 13.332 -3.269 -8.501 1.00 97.00 95 LYS A O 1
ATOM 754 N N . LEU A 1 96 ? 11.641 -4.072 -7.263 1.00 97.06 96 LEU A N 1
ATOM 755 C CA . LEU A 1 96 ? 10.790 -4.423 -8.400 1.00 97.06 96 LEU A CA 1
ATOM 756 C C . LEU A 1 96 ? 10.499 -3.204 -9.281 1.00 97.06 96 LEU A C 1
ATOM 758 O O . LEU A 1 96 ? 10.578 -3.286 -10.503 1.00 97.06 96 LEU A O 1
ATOM 762 N N . ASN A 1 97 ? 10.212 -2.054 -8.672 1.00 95.12 97 ASN A N 1
ATOM 763 C CA . ASN A 1 97 ? 9.962 -0.828 -9.417 1.00 95.12 97 ASN A CA 1
ATOM 764 C C . ASN A 1 97 ? 11.197 -0.350 -10.201 1.00 95.12 97 ASN A C 1
ATOM 766 O O . ASN A 1 97 ? 11.049 0.138 -11.319 1.00 95.12 97 ASN A O 1
ATOM 770 N N . VAL A 1 98 ? 12.405 -0.508 -9.648 1.00 95.69 98 VAL A N 1
ATOM 771 C CA . VAL A 1 98 ? 13.657 -0.218 -10.370 1.00 95.69 98 VAL A CA 1
ATOM 772 C C . VAL A 1 98 ? 13.812 -1.146 -11.574 1.00 95.69 98 VAL A C 1
ATOM 774 O O . VAL A 1 98 ? 13.988 -0.657 -12.688 1.00 95.69 98 VAL A O 1
ATOM 777 N N . LEU A 1 99 ? 13.652 -2.457 -11.373 1.00 96.62 99 LEU A N 1
ATOM 778 C CA . LEU A 1 99 ? 13.778 -3.455 -12.440 1.00 96.62 99 LEU A CA 1
ATOM 779 C C . LEU A 1 99 ? 12.777 -3.219 -13.575 1.00 96.62 99 LEU A C 1
ATOM 781 O O . LEU A 1 99 ? 13.136 -3.284 -14.747 1.00 96.62 99 LEU A O 1
ATOM 785 N N . VAL A 1 100 ? 11.525 -2.897 -13.242 1.00 96.69 100 VAL A N 1
ATOM 786 C CA . VAL A 1 100 ? 10.491 -2.601 -14.243 1.00 96.69 100 VAL A CA 1
ATOM 787 C C . VAL A 1 100 ? 10.857 -1.368 -15.068 1.00 96.69 100 VAL A C 1
ATOM 789 O O . VAL A 1 100 ? 10.692 -1.384 -16.285 1.00 96.69 100 VAL A O 1
ATOM 792 N N . ARG A 1 101 ? 11.382 -0.309 -14.443 1.00 95.31 101 ARG A N 1
ATOM 793 C CA . ARG A 1 101 ? 11.810 0.900 -15.164 1.00 95.31 101 ARG A CA 1
ATOM 794 C C . ARG A 1 101 ? 12.998 0.633 -16.082 1.00 95.31 101 ARG A C 1
ATOM 796 O O . ARG A 1 101 ? 13.001 1.095 -17.219 1.00 95.31 101 ARG A O 1
ATOM 803 N N . GLU A 1 102 ? 13.981 -0.126 -15.610 1.00 95.19 102 GLU A N 1
ATOM 804 C CA . GLU A 1 102 ? 15.131 -0.527 -16.422 1.00 95.19 102 GLU A CA 1
ATOM 805 C C . GLU A 1 102 ? 14.698 -1.387 -17.615 1.00 95.19 102 GLU A C 1
ATOM 807 O O . GLU A 1 102 ? 15.106 -1.142 -18.750 1.00 95.19 102 GLU A O 1
ATOM 812 N N . TRP A 1 103 ? 13.793 -2.339 -17.388 1.00 96.06 103 TRP A N 1
ATOM 813 C CA . TRP A 1 103 ? 13.220 -3.151 -18.454 1.00 96.06 103 TRP A CA 1
ATOM 814 C C . TRP A 1 103 ? 12.473 -2.299 -19.491 1.00 96.06 103 TRP A C 1
ATOM 816 O O . TRP A 1 103 ? 12.714 -2.452 -20.688 1.00 96.06 103 TRP A O 1
ATOM 826 N N . ILE A 1 104 ? 11.629 -1.356 -19.056 1.00 95.94 104 ILE A N 1
ATOM 827 C CA . ILE A 1 104 ? 10.910 -0.429 -19.949 1.00 95.94 104 ILE A CA 1
ATOM 828 C C . ILE A 1 104 ? 11.888 0.398 -20.792 1.00 95.94 104 ILE A C 1
ATOM 830 O O . ILE A 1 104 ? 11.700 0.529 -22.007 1.00 95.94 104 ILE A O 1
ATOM 834 N N . ARG A 1 105 ? 12.953 0.919 -20.177 1.00 95.56 105 ARG A N 1
ATOM 835 C CA . ARG A 1 105 ? 14.019 1.642 -20.878 1.00 95.56 105 ARG A CA 1
ATOM 836 C C . ARG A 1 105 ? 14.679 0.762 -21.941 1.00 95.56 105 ARG A C 1
ATOM 838 O O . ARG A 1 105 ? 14.763 1.163 -23.099 1.00 95.56 105 ARG A O 1
ATOM 845 N N . ASN A 1 106 ? 15.092 -0.450 -21.576 1.00 95.25 106 ASN A N 1
ATOM 846 C CA . ASN A 1 106 ? 15.775 -1.376 -22.483 1.00 95.25 106 ASN A CA 1
ATOM 847 C C . ASN A 1 106 ? 14.883 -1.775 -23.668 1.00 95.25 106 ASN A C 1
ATOM 849 O O . ASN A 1 106 ? 15.325 -1.744 -24.815 1.00 95.25 106 ASN A O 1
ATOM 853 N N . VAL A 1 107 ? 13.603 -2.067 -23.416 1.00 96.19 107 VAL A N 1
ATOM 854 C CA . VAL A 1 107 ? 12.618 -2.339 -24.476 1.00 96.19 107 VAL A CA 1
ATOM 855 C C . VAL A 1 107 ? 12.440 -1.129 -25.397 1.00 96.19 107 VAL A C 1
ATOM 857 O O . VAL A 1 107 ? 12.304 -1.301 -26.607 1.00 96.19 107 VAL A O 1
ATOM 860 N N . SER A 1 108 ? 12.465 0.090 -24.856 1.00 95.81 108 SER A N 1
ATOM 861 C CA . SER A 1 108 ? 12.346 1.318 -25.653 1.00 95.81 108 SER A CA 1
ATOM 862 C C . SER A 1 108 ? 13.534 1.489 -26.605 1.00 95.81 108 SER A C 1
ATOM 864 O O . SER A 1 108 ? 13.333 1.774 -27.785 1.00 95.81 108 SER A O 1
ATOM 866 N N . LEU A 1 109 ? 14.756 1.222 -26.135 1.00 94.44 109 LEU A N 1
ATOM 867 C CA . LEU A 1 109 ? 15.962 1.265 -26.969 1.00 94.44 109 LEU A CA 1
ATOM 868 C C . LEU A 1 109 ? 15.925 0.226 -28.100 1.00 94.44 109 LEU A C 1
ATOM 870 O O . LEU A 1 109 ? 16.226 0.558 -29.244 1.00 94.44 109 LEU A O 1
ATOM 874 N N . VAL A 1 110 ? 15.480 -1.005 -27.815 1.00 96.31 110 VAL A N 1
ATOM 875 C CA . VAL A 1 110 ? 15.299 -2.060 -28.837 1.00 96.31 110 VAL A CA 1
ATOM 876 C C . VAL A 1 110 ? 14.267 -1.652 -29.896 1.00 96.31 110 VAL A C 1
ATOM 878 O O . VAL A 1 110 ? 14.377 -2.029 -31.061 1.00 96.31 110 VAL A O 1
ATOM 881 N N . LYS A 1 111 ? 13.275 -0.840 -29.519 1.00 94.88 111 LYS A N 1
ATOM 882 C CA . LYS A 1 111 ? 12.275 -0.276 -30.436 1.00 94.88 111 LYS A CA 1
ATOM 883 C C . LYS A 1 111 ? 12.746 0.985 -31.171 1.00 94.88 111 LYS A C 1
ATOM 885 O O . LYS A 1 111 ? 11.925 1.632 -31.813 1.00 94.88 111 LYS A O 1
ATOM 890 N N . HIS A 1 112 ? 14.040 1.307 -31.126 1.00 93.94 112 HIS A N 1
ATOM 891 C CA . HIS A 1 112 ? 14.643 2.476 -31.777 1.00 93.94 112 HIS A CA 1
ATOM 892 C C . HIS A 1 112 ? 14.112 3.822 -31.254 1.00 93.94 112 HIS A C 1
ATOM 894 O O . HIS A 1 112 ? 14.163 4.832 -31.954 1.00 93.94 112 HIS A O 1
ATOM 900 N N . VAL A 1 113 ? 13.615 3.859 -30.012 1.00 93.25 113 VAL A N 1
ATOM 901 C CA . VAL A 1 113 ? 13.312 5.123 -29.331 1.00 93.25 113 VAL A CA 1
ATOM 902 C C . VAL A 1 113 ? 14.640 5.806 -28.973 1.00 93.25 113 VAL A C 1
ATOM 904 O O . VAL A 1 113 ? 15.506 5.149 -28.387 1.00 93.25 113 VAL A O 1
ATOM 907 N N . PRO A 1 114 ? 14.824 7.104 -29.287 1.00 94.75 114 PRO A N 1
ATOM 908 C CA . PRO A 1 114 ? 16.029 7.843 -28.923 1.00 94.75 114 PRO A CA 1
ATOM 909 C C . PRO A 1 114 ? 16.342 7.746 -27.420 1.00 94.75 114 PRO A C 1
ATOM 911 O O . PRO A 1 114 ? 15.409 7.823 -26.616 1.00 94.75 114 PRO A O 1
ATOM 914 N N . PRO A 1 115 ? 17.622 7.635 -27.014 1.00 90.00 115 PRO A N 1
ATOM 915 C CA . PRO A 1 115 ? 17.999 7.466 -25.608 1.00 90.00 115 PRO A CA 1
ATOM 916 C C . PRO A 1 115 ? 17.435 8.544 -24.677 1.00 90.00 115 PRO A C 1
ATOM 918 O O . PRO A 1 115 ? 16.918 8.223 -23.613 1.00 90.00 115 PRO A O 1
ATOM 921 N N . GLU A 1 116 ? 17.432 9.800 -25.129 1.00 92.56 116 GLU A N 1
ATOM 922 C CA . GLU A 1 116 ? 16.876 10.940 -24.389 1.00 92.56 116 GLU A CA 1
ATOM 923 C C . GLU A 1 116 ? 15.383 10.764 -24.064 1.00 92.56 116 GLU A C 1
ATOM 925 O O . GLU A 1 116 ? 14.909 11.161 -23.001 1.00 92.56 116 GLU A O 1
ATOM 930 N N . ILE A 1 117 ? 14.633 10.118 -24.958 1.00 89.50 117 ILE A N 1
ATOM 931 C CA . ILE A 1 117 ? 13.217 9.814 -24.746 1.00 89.50 117 ILE A CA 1
ATOM 932 C C . ILE A 1 117 ? 13.082 8.548 -23.894 1.00 89.50 117 ILE A C 1
ATOM 934 O O . ILE A 1 117 ? 12.276 8.526 -22.968 1.00 89.50 117 ILE A O 1
ATOM 938 N N . ALA A 1 118 ? 13.888 7.514 -24.156 1.00 90.38 118 ALA A N 1
ATOM 939 C CA . ALA A 1 118 ? 13.865 6.245 -23.426 1.00 90.38 118 ALA A CA 1
ATOM 940 C C . ALA A 1 118 ? 14.153 6.412 -21.921 1.00 90.38 118 ALA A C 1
ATOM 942 O O . ALA A 1 118 ? 13.539 5.723 -21.105 1.00 90.38 118 ALA A O 1
ATOM 943 N N . ASP A 1 119 ? 15.021 7.357 -21.549 1.00 89.19 119 ASP A N 1
ATOM 944 C CA . ASP A 1 119 ? 15.308 7.704 -20.150 1.00 89.19 119 ASP A CA 1
ATOM 945 C C . ASP A 1 119 ? 14.098 8.347 -19.440 1.00 89.19 119 ASP A C 1
ATOM 947 O O . ASP A 1 119 ? 13.944 8.226 -18.221 1.00 8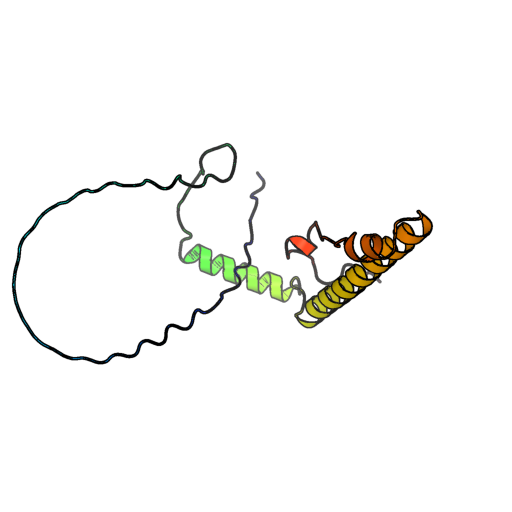9.19 119 ASP A O 1
ATOM 951 N N . ASN A 1 120 ? 13.193 8.964 -20.208 1.00 90.38 120 ASN A N 1
ATOM 952 C CA . ASN A 1 120 ? 12.034 9.714 -19.720 1.00 90.38 120 ASN A CA 1
ATOM 953 C C . ASN A 1 120 ? 10.685 8.990 -19.891 1.00 90.38 120 ASN A C 1
ATOM 955 O O . ASN A 1 120 ? 9.674 9.476 -19.386 1.00 90.38 120 ASN A O 1
ATOM 959 N N . VAL A 1 121 ? 10.642 7.815 -20.538 1.00 88.31 121 VAL A N 1
ATOM 960 C CA . VAL A 1 121 ? 9.410 7.006 -20.703 1.00 88.31 121 VAL A CA 1
ATOM 961 C C . VAL A 1 121 ? 8.758 6.671 -19.351 1.00 88.31 121 VAL A C 1
ATOM 963 O O . VAL A 1 121 ? 7.533 6.595 -19.241 1.00 88.31 121 VAL A O 1
ATOM 966 N N . GLY A 1 122 ? 9.567 6.497 -18.302 1.00 86.50 122 GLY A N 1
ATOM 967 C CA . GLY A 1 122 ? 9.082 6.304 -16.938 1.00 86.50 122 GLY A CA 1
ATOM 968 C C . GLY A 1 122 ? 8.634 4.869 -16.641 1.00 86.50 122 GLY A C 1
ATOM 969 O O . GLY A 1 122 ? 9.399 3.924 -16.817 1.00 86.50 122 GLY A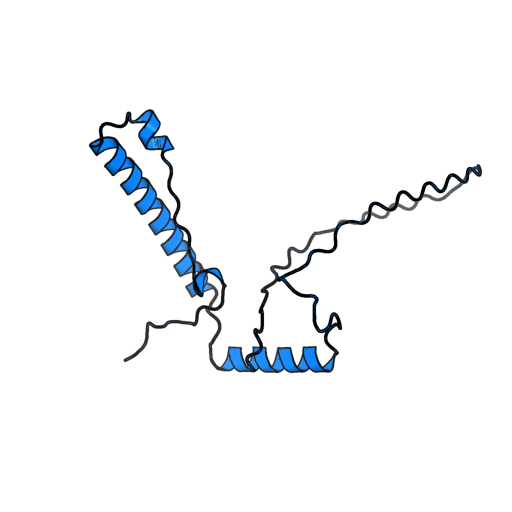 O 1
ATOM 970 N N . GLY A 1 123 ? 7.421 4.718 -16.103 1.00 88.38 123 GLY A N 1
ATOM 971 C CA . GLY A 1 123 ? 6.882 3.452 -15.593 1.00 88.38 123 GLY A CA 1
ATOM 972 C C . GLY A 1 123 ? 6.859 3.374 -14.064 1.00 88.38 123 GLY A C 1
ATOM 973 O O . GLY A 1 123 ? 7.752 3.877 -13.377 1.00 88.38 123 GLY A O 1
ATOM 974 N N . ARG A 1 124 ? 5.799 2.767 -13.516 1.00 92.31 124 ARG A N 1
ATOM 975 C CA . ARG A 1 124 ? 5.616 2.608 -12.068 1.00 92.31 124 ARG A CA 1
ATOM 976 C C . ARG A 1 124 ? 4.822 1.353 -11.737 1.00 92.31 124 ARG A C 1
ATOM 978 O O . ARG A 1 124 ? 3.739 1.132 -12.278 1.00 92.31 124 ARG A O 1
ATOM 985 N N . VAL A 1 125 ? 5.322 0.599 -10.768 1.00 93.31 125 VAL A N 1
ATOM 986 C CA . VAL A 1 125 ? 4.598 -0.513 -10.152 1.00 93.31 125 VAL A CA 1
ATOM 987 C C . VAL A 1 125 ? 3.546 0.034 -9.191 1.00 93.31 125 VAL A C 1
ATOM 989 O O . VAL A 1 125 ? 3.844 0.845 -8.313 1.00 93.31 125 VAL A O 1
ATOM 992 N N . HIS A 1 126 ? 2.309 -0.428 -9.348 1.00 93.94 126 HIS A N 1
ATOM 993 C CA . HIS A 1 126 ? 1.219 -0.148 -8.421 1.00 93.94 126 HIS A CA 1
ATOM 994 C C . HIS A 1 126 ? 0.725 -1.453 -7.820 1.00 93.94 126 HIS A C 1
ATOM 996 O O . HIS A 1 126 ? 0.547 -2.443 -8.526 1.00 93.94 126 HIS A O 1
ATOM 1002 N N . THR A 1 127 ? 0.478 -1.437 -6.517 1.00 92.56 127 THR A N 1
ATOM 1003 C CA . THR A 1 127 ? -0.131 -2.567 -5.828 1.00 92.56 127 THR A CA 1
ATOM 1004 C C . THR A 1 127 ? -1.643 -2.402 -5.752 1.00 92.56 127 THR A C 1
ATOM 1006 O O . THR A 1 127 ? -2.168 -1.285 -5.703 1.00 92.56 127 THR A O 1
ATOM 1009 N N . PHE A 1 128 ? -2.337 -3.534 -5.744 1.00 91.56 128 PHE A N 1
ATOM 1010 C CA . PHE A 1 128 ? -3.782 -3.652 -5.578 1.00 91.56 128 PHE A CA 1
ATOM 1011 C C . PHE A 1 128 ? -4.087 -4.784 -4.583 1.00 91.56 128 PHE A C 1
ATOM 1013 O O . PHE A 1 128 ? -3.172 -5.411 -4.046 1.00 91.56 128 PHE A O 1
ATOM 1020 N N . GLY A 1 129 ? -5.368 -5.030 -4.311 1.00 91.69 129 GLY A N 1
ATOM 1021 C CA . GLY A 1 129 ? -5.793 -6.114 -3.424 1.00 91.69 129 GLY A CA 1
ATOM 1022 C C . GLY A 1 129 ? -5.471 -5.868 -1.946 1.00 91.69 129 GLY A C 1
ATOM 1023 O O . GLY A 1 129 ? -5.252 -4.731 -1.523 1.00 91.69 129 GLY A O 1
ATOM 1024 N N . SER A 1 130 ? -5.464 -6.945 -1.158 1.00 90.31 130 SER A N 1
ATOM 1025 C CA . SER A 1 130 ? -5.327 -6.910 0.308 1.00 90.31 130 SER A CA 1
ATOM 1026 C C . SER A 1 130 ? -4.072 -6.180 0.782 1.00 90.31 130 SER A C 1
ATOM 1028 O O . SER A 1 130 ? -4.155 -5.401 1.728 1.00 90.31 130 SER A O 1
ATOM 1030 N N . TYR A 1 131 ? -2.949 -6.349 0.077 1.00 89.44 131 TYR A N 1
ATOM 1031 C CA . TYR A 1 131 ? -1.702 -5.642 0.371 1.00 89.44 131 TYR A CA 1
ATOM 1032 C C . TYR A 1 131 ? -1.864 -4.122 0.271 1.00 89.44 131 TYR A C 1
ATOM 1034 O O . TYR A 1 131 ? -1.442 -3.375 1.149 1.00 89.44 131 TYR A O 1
ATOM 1042 N N . ARG A 1 132 ? -2.530 -3.633 -0.785 1.00 90.75 132 ARG A N 1
ATOM 1043 C CA . ARG A 1 132 ? -2.780 -2.194 -0.951 1.00 90.75 132 A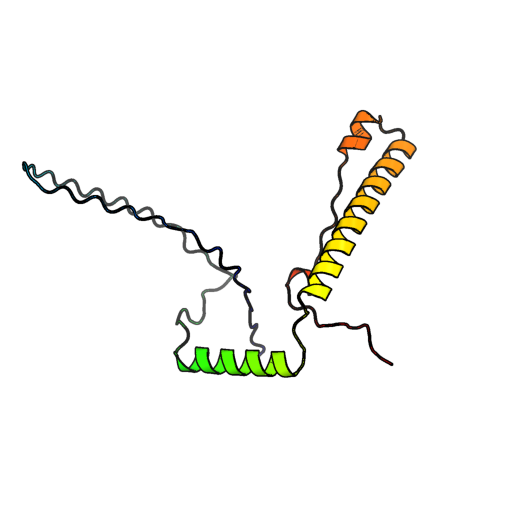RG A CA 1
ATOM 1044 C C . ARG A 1 132 ? -3.786 -1.653 0.062 1.00 90.75 132 ARG A C 1
ATOM 1046 O O . ARG A 1 132 ? -3.721 -0.474 0.398 1.00 90.75 132 ARG A O 1
ATOM 1053 N N . LEU A 1 133 ? -4.705 -2.501 0.514 1.00 91.19 133 LEU A N 1
ATOM 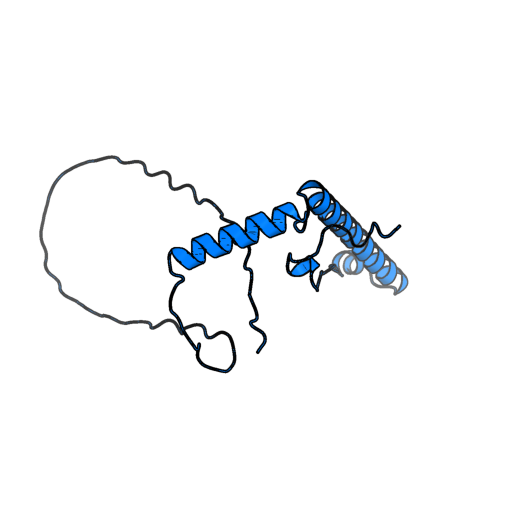1054 C CA . LEU A 1 133 ? -5.717 -2.168 1.513 1.00 91.19 133 LEU A CA 1
ATOM 1055 C C . LEU A 1 133 ? -5.202 -2.291 2.959 1.00 91.19 133 LEU A C 1
ATOM 1057 O O . LEU A 1 133 ? -5.905 -1.868 3.870 1.00 91.19 133 LEU A O 1
ATOM 1061 N N . GLY A 1 134 ? -4.000 -2.837 3.178 1.00 87.25 134 GLY A N 1
ATOM 1062 C CA . GLY A 1 134 ? -3.420 -3.019 4.513 1.00 87.25 134 GLY A CA 1
ATOM 1063 C C . GLY A 1 134 ? -4.151 -4.060 5.364 1.00 87.25 134 GLY A C 1
ATOM 1064 O O . GLY A 1 134 ? -4.158 -3.952 6.587 1.00 87.25 134 GLY A O 1
ATOM 1065 N N . VAL A 1 135 ? -4.803 -5.028 4.714 1.00 89.00 135 VAL A N 1
ATOM 1066 C CA . VAL A 1 135 ? -5.538 -6.137 5.354 1.00 89.00 135 VAL A CA 1
ATOM 1067 C C . VAL A 1 135 ? -4.953 -7.497 4.966 1.00 89.00 135 VAL A C 1
ATOM 1069 O O . VAL A 1 135 ? -5.626 -8.522 5.067 1.00 89.00 135 VAL A O 1
ATOM 1072 N N . HIS A 1 136 ? -3.728 -7.514 4.436 1.00 84.75 136 HIS A N 1
ATOM 1073 C CA . HIS A 1 136 ? -3.022 -8.752 4.140 1.00 84.75 136 HIS A CA 1
ATOM 1074 C C . HIS A 1 136 ? -2.621 -9.456 5.434 1.00 84.75 136 HIS A C 1
ATOM 1076 O O . HIS A 1 136 ? -2.251 -8.829 6.423 1.00 84.75 136 HIS A O 1
ATOM 1082 N N . LEU A 1 137 ? -2.727 -10.777 5.395 1.00 77.31 137 LEU A N 1
ATOM 1083 C CA . LEU A 1 137 ? -2.372 -11.660 6.491 1.00 77.31 137 LEU A CA 1
ATOM 1084 C C . LEU A 1 137 ? -0.872 -11.895 6.531 1.00 77.31 137 LEU A C 1
ATOM 1086 O O . LEU A 1 137 ? -0.216 -11.928 5.484 1.00 77.31 137 LEU A O 1
ATOM 1090 N N . LYS A 1 138 ? -0.359 -12.139 7.736 1.00 71.19 138 LYS A N 1
ATOM 1091 C CA . LYS A 1 138 ? 0.983 -12.672 7.924 1.00 71.19 138 LYS A CA 1
ATOM 1092 C C . LYS A 1 138 ? 1.091 -14.026 7.209 1.00 71.19 138 LYS A C 1
ATOM 1094 O O . LYS A 1 138 ? 0.357 -14.959 7.507 1.00 71.19 138 LYS A O 1
ATOM 1099 N N . GLY A 1 139 ? 1.951 -14.058 6.195 1.00 60.56 139 GLY A N 1
ATOM 1100 C CA . GLY A 1 139 ? 2.373 -15.205 5.392 1.00 60.56 139 GLY A CA 1
ATOM 1101 C C . GLY A 1 139 ? 1.345 -16.286 5.016 1.00 60.56 139 GLY A C 1
ATOM 1102 O O . GLY A 1 139 ? 1.211 -17.284 5.716 1.00 60.56 139 GLY A O 1
ATOM 1103 N N . ILE A 1 140 ? 0.817 -16.236 3.784 1.00 52.28 140 ILE A N 1
ATOM 1104 C CA . ILE A 1 140 ? 0.458 -17.462 3.027 1.00 52.28 140 ILE A CA 1
ATOM 1105 C C . ILE A 1 140 ? 1.760 -18.099 2.489 1.00 52.28 140 ILE A C 1
ATOM 1107 O O . ILE A 1 140 ? 1.928 -18.294 1.290 1.00 52.28 140 ILE A O 1
ATOM 1111 N N . GLU A 1 141 ? 2.746 -18.315 3.362 1.00 51.94 141 GLU A N 1
ATOM 1112 C CA . GLU A 1 141 ? 4.086 -18.801 2.979 1.00 51.94 141 GLU A CA 1
ATOM 1113 C C . GLU A 1 141 ? 4.587 -19.939 3.891 1.00 51.94 141 GLU A C 1
ATOM 1115 O O . GLU A 1 141 ? 5.643 -20.500 3.633 1.00 51.94 141 GLU A O 1
ATOM 1120 N N . ASN A 1 142 ? 3.796 -20.360 4.889 1.00 39.44 142 ASN A N 1
ATOM 1121 C CA . ASN A 1 142 ? 4.054 -21.552 5.705 1.00 39.44 142 ASN A CA 1
ATOM 1122 C C . ASN A 1 142 ? 2.815 -22.460 5.729 1.00 39.44 142 ASN A C 1
ATOM 1124 O O . ASN A 1 142 ? 2.057 -22.476 6.698 1.00 39.44 142 ASN A O 1
ATOM 1128 N N . ILE A 1 143 ? 2.599 -23.212 4.651 1.00 42.44 143 ILE A N 1
ATOM 1129 C CA . ILE A 1 143 ? 1.795 -24.437 4.708 1.00 42.44 143 ILE A CA 1
ATOM 1130 C C . ILE A 1 143 ? 2.796 -25.572 4.477 1.00 42.44 143 ILE A C 1
ATOM 1132 O O . ILE A 1 143 ? 3.290 -25.724 3.361 1.00 42.44 143 ILE A O 1
ATOM 1136 N N . ASN A 1 144 ? 3.165 -26.262 5.562 1.00 36.19 144 ASN A N 1
ATOM 1137 C CA . ASN A 1 144 ? 3.923 -27.519 5.525 1.00 36.19 144 ASN A CA 1
ATOM 1138 C C . ASN A 1 144 ? 3.098 -28.627 4.868 1.00 36.19 144 ASN A C 1
ATOM 1140 O O . ASN A 1 144 ? 1.875 -28.672 5.141 1.00 36.19 144 ASN A O 1
#

Solvent-accessible surface area (backbone atoms only — not comparable to full-atom values): 9898 Å² total; per-residue (Å²): 138,84,83,84,81,80,83,76,88,77,84,83,78,83,79,84,79,87,79,84,86,78,90,80,90,82,89,85,80,89,80,94,77,94,75,89,77,82,76,77,78,78,72,81,81,84,76,81,73,94,62,82,77,94,70,87,77,76,82,53,76,67,52,55,52,52,51,50,53,53,50,54,53,42,53,74,69,54,44,63,62,50,73,66,59,52,49,51,51,52,52,51,50,53,52,51,34,51,53,52,29,53,50,50,27,54,55,30,46,77,70,69,41,55,66,80,54,26,75,63,71,52,74,80,80,80,79,63,67,47,67,62,69,73,68,47,65,53,65,101,76,78,82,131

Nearest PDB structures (foldseek):
  2o1p-assembly1_A  TM=9.537E-01  e=1.595E-04  Saccharomyces cerevisiae
  1fa0-assembly1_A  TM=9.562E-01  e=1.966E-04  Saccharomyces cerevisiae
  2hhp-assembly1_A  TM=9.670E-01  e=2.425E-04  Saccharomyces cerevisiae
  1fa0-assembly2_B  TM=9.585E-01  e=3.686E-04  Saccharomyces cerevisiae
  2o1p-assembly2_B  TM=9.506E-01  e=5.227E-04  Saccharomyces cerevisiae

Sequence (144 aa):
MSAVVTIRQTTTTVMNTNNNNNNTNNNDNNNNNNNNNNNNTQTPVRSYGITQPISTKFPDPSDIIATKYLEDALRSYDYFESSEELSHRVQVMAKLNVLVREWIRNVSLVKHVPPEIADNVGGRVHTFGSYRLGVHLKGIENIN

Radius of gyration: 27.08 Å; Cα contacts (8 Å, |Δi|>4): 44; chains: 1; bounding box: 47×80×60 Å

Foldseek 3Di:
DDDDDQDDDDDDDDDDDDDDDDDDDDDDDDDDDDDPPPPPPPDDDDDDDDDDDPDPDDDDPVVVVVVVVVVVVCVVVQFADDPVVVVVVVVVQVVVQVVVLVVQLVVCVVVVNDNVVSNVVHDGDDDDDCVVSNRDGDDPPDDD

InterPro domains:
  IPR043519 Nucleotidyltransferase superfamily [G3DSA:3.30.460.10] (81-140)
  IPR043519 Nucleotidyltransferase superfamily [SSF81301] (45-139)
  IPR048840 Poly(A) polymerase, nucleotidyltransferase domain [PF20750] (49-140)

pLDDT: mean 73.81, std 25.39, range [30.16, 97.88]

Secondary structure (DSSP, 8-state):
------------------------------------------PPP---SSS--S--PPPPHHHHHHHHHHHHHHHHTT-SPPHHHHHHHHHHHHHHHHHHHHHHHHHHHHTT--HHHHTT--------HHHHHT---S-TT---

Mean predicted aligned error: 15.73 Å

Organism: NCBI:txid392033